Protein AF-A0A7W5FXN4-F1 (afdb_monomer)

Nearest PDB structures (foldseek):
  5fwu-assembly1_A  TM=5.731E-01  e=1.674E+00  Homo sapiens
  8s0u-assembly1_B  TM=4.487E-01  e=5.211E-01  Enterococcus faecalis
  5w17-assembly1_A  TM=4.666E-01  e=7.007E+00  Campylobacter jejuni subsp. jejuni NCTC 11168 = ATCC 700819

Mean predicted aligned error: 10.42 Å

pLDDT: mean 80.28, std 15.55, range [43.41, 96.25]

Structure (mmCIF, N/CA/C/O backbone):
data_AF-A0A7W5FXN4-F1
#
_entry.id   AF-A0A7W5FXN4-F1
#
loop_
_atom_site.group_PDB
_atom_site.id
_atom_site.type_symbol
_atom_site.label_atom_id
_atom_site.label_alt_id
_atom_site.label_comp_id
_atom_site.label_asym_id
_atom_site.label_entity_id
_atom_site.label_seq_id
_atom_site.pdbx_PDB_ins_code
_atom_site.Cartn_x
_atom_site.Cartn_y
_atom_site.Cartn_z
_atom_site.occupancy
_atom_site.B_iso_or_equiv
_atom_site.auth_seq_id
_atom_site.auth_comp_id
_atom_site.auth_asym_id
_atom_site.auth_atom_id
_atom_site.pdbx_PDB_model_num
ATOM 1 N N . MET A 1 1 ? 6.192 12.241 -10.830 1.00 50.53 1 MET A N 1
ATOM 2 C CA . MET A 1 1 ? 5.561 12.790 -9.603 1.00 50.53 1 MET A CA 1
ATOM 3 C C . MET A 1 1 ? 5.311 11.606 -8.689 1.00 50.53 1 MET A C 1
ATOM 5 O O . MET A 1 1 ? 4.719 10.646 -9.156 1.00 50.53 1 MET A O 1
ATOM 9 N N . PHE A 1 2 ? 5.818 11.610 -7.457 1.00 67.19 2 PHE A N 1
ATOM 10 C CA . PHE A 1 2 ? 5.628 10.476 -6.549 1.00 67.19 2 PHE A CA 1
ATOM 11 C C . PHE A 1 2 ? 4.227 10.539 -5.934 1.00 67.19 2 PHE A C 1
ATOM 13 O O . PHE A 1 2 ? 3.770 11.613 -5.539 1.00 67.19 2 PHE A O 1
ATOM 20 N N . THR A 1 3 ? 3.519 9.409 -5.907 1.00 79.81 3 THR A N 1
ATOM 21 C CA . THR A 1 3 ? 2.179 9.362 -5.312 1.00 79.81 3 THR A CA 1
ATOM 22 C C . THR A 1 3 ? 2.308 9.128 -3.812 1.00 79.81 3 THR A C 1
ATOM 24 O 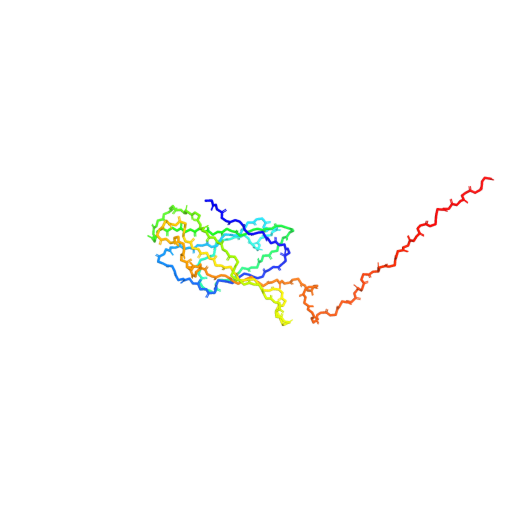O . THR A 1 3 ? 2.820 8.090 -3.399 1.00 79.81 3 THR A O 1
ATOM 27 N N . LEU A 1 4 ? 1.824 10.079 -3.013 1.00 84.19 4 LEU A N 1
ATOM 28 C CA . LEU A 1 4 ? 1.630 9.910 -1.576 1.00 84.19 4 LEU A CA 1
ATOM 29 C C . LEU A 1 4 ? 0.158 9.661 -1.277 1.00 84.19 4 LEU A C 1
ATOM 31 O O . LEU A 1 4 ? -0.709 10.380 -1.778 1.00 84.19 4 LEU A O 1
ATOM 35 N N . ILE A 1 5 ? -0.117 8.673 -0.431 1.00 87.12 5 ILE A N 1
ATOM 36 C CA . ILE A 1 5 ? -1.467 8.411 0.071 1.00 87.12 5 ILE A CA 1
ATOM 37 C C . ILE A 1 5 ? -1.421 8.476 1.594 1.00 87.12 5 ILE A C 1
ATOM 39 O O . ILE A 1 5 ? -0.717 7.688 2.224 1.00 87.12 5 ILE A O 1
ATOM 43 N N . ASN A 1 6 ? -2.163 9.428 2.161 1.00 88.56 6 ASN A N 1
ATOM 44 C CA . ASN A 1 6 ? -2.178 9.702 3.596 1.00 88.56 6 ASN A CA 1
ATOM 45 C C . ASN A 1 6 ? -3.241 8.865 4.314 1.00 88.56 6 ASN A C 1
ATOM 47 O O . ASN A 1 6 ? -4.342 8.652 3.798 1.00 88.56 6 ASN A O 1
ATOM 51 N N . PHE A 1 7 ? -2.911 8.443 5.529 1.00 88.50 7 PHE A N 1
ATOM 52 C CA . PHE A 1 7 ? -3.737 7.637 6.412 1.00 88.50 7 PHE A CA 1
ATOM 53 C C . PHE A 1 7 ? -3.603 8.114 7.863 1.00 88.50 7 PHE A C 1
ATOM 55 O O . PHE A 1 7 ? -2.630 8.750 8.259 1.00 88.50 7 PHE A O 1
ATOM 62 N N . TYR A 1 8 ? -4.606 7.765 8.668 1.00 86.88 8 TYR A N 1
ATOM 63 C CA . TYR A 1 8 ? -4.728 8.182 10.064 1.00 86.88 8 TYR A CA 1
ATOM 64 C C . TYR A 1 8 ? -5.074 6.987 10.948 1.00 86.88 8 TYR A C 1
ATOM 66 O O . TYR A 1 8 ? -5.885 6.141 10.563 1.00 86.88 8 TYR A O 1
ATOM 74 N N . GLY A 1 9 ? -4.506 6.933 12.150 1.00 85.88 9 GLY A N 1
ATOM 75 C CA . GLY A 1 9 ? -4.807 5.903 13.143 1.00 85.88 9 GLY A CA 1
ATOM 76 C C . GLY A 1 9 ? -4.150 4.554 12.845 1.00 85.88 9 GLY A C 1
ATOM 77 O O . GLY A 1 9 ? -3.090 4.492 12.216 1.00 85.88 9 GLY A O 1
ATOM 78 N N . LYS A 1 10 ? -4.779 3.475 13.328 1.00 88.25 10 LYS A N 1
ATOM 79 C CA . LYS A 1 10 ? -4.237 2.107 13.306 1.00 88.25 10 LYS A CA 1
ATOM 80 C C . LYS A 1 10 ? -4.663 1.336 12.064 1.00 88.25 10 LYS A C 1
ATOM 82 O O . LYS A 1 10 ? -5.857 1.248 11.781 1.00 88.25 10 LYS A O 1
ATOM 87 N N . TRP A 1 11 ? -3.707 0.718 11.379 1.00 89.94 11 TRP A N 1
ATOM 88 C CA . TRP A 1 11 ? -3.943 -0.092 10.189 1.00 89.94 11 TRP A CA 1
ATOM 89 C C . TRP A 1 11 ? -3.034 -1.320 10.144 1.00 89.94 11 TRP A C 1
ATOM 91 O O . TRP A 1 11 ? -1.865 -1.254 10.518 1.00 89.94 11 TRP A O 1
ATOM 101 N N . ASP A 1 12 ? -3.571 -2.418 9.621 1.00 91.69 12 ASP A N 1
ATOM 102 C CA . ASP A 1 12 ? -2.767 -3.508 9.068 1.00 91.69 12 ASP A CA 1
ATOM 103 C C . ASP A 1 12 ? -2.589 -3.265 7.569 1.00 91.69 12 ASP A C 1
ATOM 105 O O . ASP A 1 12 ? -3.566 -2.948 6.886 1.00 91.69 12 ASP A O 1
ATOM 109 N N . ILE A 1 13 ? -1.383 -3.472 7.049 1.00 92.12 13 ILE A N 1
ATOM 110 C CA . ILE A 1 13 ? -1.084 -3.443 5.618 1.00 92.12 13 ILE A CA 1
ATOM 111 C C . ILE A 1 13 ? -0.566 -4.807 5.198 1.00 92.12 13 ILE A C 1
ATOM 113 O O . ILE A 1 13 ? 0.390 -5.306 5.779 1.00 92.12 13 ILE A O 1
ATOM 117 N N . GLU A 1 14 ? -1.160 -5.381 4.163 1.00 94.12 14 GLU A N 1
ATOM 118 C CA . GLU A 1 14 ? -0.768 -6.669 3.608 1.00 94.12 14 GLU A CA 1
ATOM 119 C C . GLU A 1 14 ? -0.486 -6.545 2.113 1.00 94.12 14 GLU A C 1
ATOM 121 O O . GLU A 1 14 ? -1.288 -5.973 1.369 1.00 94.12 14 GLU A O 1
ATOM 126 N N . ILE A 1 15 ? 0.633 -7.108 1.659 1.00 93.38 15 ILE A N 1
ATOM 127 C CA . ILE A 1 15 ? 0.933 -7.217 0.229 1.00 93.38 15 ILE A CA 1
ATOM 128 C C . ILE A 1 15 ? 0.171 -8.417 -0.346 1.00 93.38 15 ILE A C 1
ATOM 130 O O . ILE A 1 15 ? 0.527 -9.566 -0.080 1.00 93.38 15 ILE A O 1
ATOM 134 N N . LEU A 1 16 ? -0.866 -8.157 -1.146 1.00 94.62 16 LEU A N 1
ATOM 135 C CA . LEU A 1 16 ? -1.732 -9.194 -1.717 1.00 94.62 16 LEU A CA 1
ATOM 136 C C . LEU A 1 16 ? -1.122 -9.859 -2.948 1.00 94.62 16 LEU A C 1
ATOM 138 O O . LEU A 1 16 ? -1.195 -11.075 -3.104 1.00 94.62 16 LEU A O 1
ATOM 142 N N . SER A 1 17 ? -0.548 -9.063 -3.847 1.00 94.75 17 SER A N 1
ATOM 143 C CA . SER A 1 17 ? 0.033 -9.570 -5.087 1.00 94.75 17 SER A CA 1
ATOM 144 C C . SER A 1 17 ? 1.159 -8.678 -5.581 1.00 94.75 17 SER A C 1
ATOM 146 O O . SER A 1 17 ? 1.144 -7.466 -5.374 1.00 94.75 17 SER A O 1
ATOM 148 N N . LYS A 1 18 ? 2.112 -9.286 -6.287 1.00 92.81 18 LYS A N 1
ATOM 149 C CA . LYS A 1 18 ? 3.155 -8.600 -7.051 1.00 92.81 18 LYS A CA 1
ATOM 150 C C . LYS A 1 18 ? 3.216 -9.233 -8.438 1.00 92.81 18 LYS A C 1
ATOM 152 O O . LYS A 1 18 ? 3.657 -10.371 -8.567 1.00 92.81 18 LYS A O 1
ATOM 157 N N . GLN A 1 19 ? 2.738 -8.515 -9.449 1.00 91.88 19 GLN A N 1
ATOM 158 C CA . GLN A 1 19 ? 2.723 -8.945 -10.853 1.00 91.88 19 GLN A CA 1
ATOM 159 C C . GLN A 1 19 ? 3.556 -7.985 -11.702 1.00 91.88 19 GLN A C 1
ATOM 161 O O . GLN A 1 19 ? 3.098 -7.427 -12.691 1.00 91.88 19 GLN A O 1
ATOM 166 N N . SER A 1 20 ? 4.790 -7.742 -11.271 1.00 89.75 20 SER A N 1
ATOM 167 C CA . SER A 1 20 ? 5.709 -6.838 -11.952 1.00 89.75 20 SER A CA 1
ATOM 168 C C . SER A 1 20 ? 6.974 -7.584 -12.358 1.00 89.75 20 SER A C 1
ATOM 170 O O . SER A 1 20 ? 7.502 -8.339 -11.539 1.00 89.75 20 SER A O 1
ATOM 172 N N . PRO A 1 21 ? 7.519 -7.338 -13.562 1.00 90.44 21 PRO A N 1
ATOM 173 C CA . PRO A 1 21 ? 8.871 -7.773 -13.905 1.00 90.44 21 PRO A CA 1
ATOM 174 C C . PRO A 1 21 ? 9.955 -6.929 -13.205 1.00 90.44 21 PRO A C 1
ATOM 176 O O . PRO A 1 21 ? 11.140 -7.229 -13.326 1.00 90.44 21 PRO 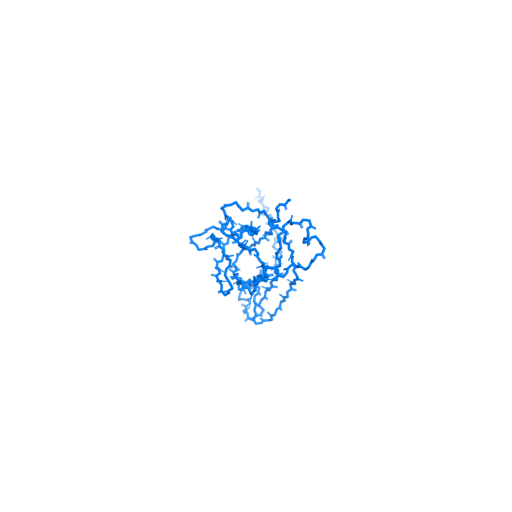A O 1
ATOM 179 N N . TYR A 1 22 ? 9.560 -5.866 -12.500 1.00 91.38 22 TYR A N 1
ATOM 180 C CA . TYR A 1 22 ? 10.435 -4.983 -11.735 1.00 91.38 22 TYR A CA 1
ATOM 181 C C . TYR A 1 22 ? 10.394 -5.317 -10.247 1.00 91.38 22 TYR A C 1
ATOM 183 O O . TYR A 1 22 ? 9.389 -5.818 -9.725 1.00 91.38 22 TYR A O 1
ATOM 191 N N . ASP A 1 23 ? 11.456 -4.948 -9.541 1.00 91.31 23 ASP A N 1
ATOM 192 C CA . ASP A 1 23 ? 11.387 -4.873 -8.094 1.00 91.31 23 ASP A CA 1
ATOM 193 C C . ASP A 1 23 ? 10.524 -3.677 -7.722 1.00 91.31 23 ASP A C 1
ATOM 195 O O . ASP A 1 23 ? 10.741 -2.580 -8.218 1.00 91.31 23 ASP A O 1
ATOM 199 N N . ILE A 1 24 ? 9.491 -3.910 -6.912 1.00 91.81 24 ILE A N 1
ATOM 200 C CA . ILE A 1 24 ? 8.600 -2.869 -6.403 1.00 91.81 24 ILE A CA 1
ATOM 201 C C . ILE A 1 24 ? 8.494 -3.048 -4.900 1.00 91.81 24 ILE A C 1
ATOM 203 O O . ILE A 1 24 ? 8.363 -4.178 -4.415 1.00 91.81 24 ILE A O 1
ATOM 207 N N . GLN A 1 25 ? 8.538 -1.927 -4.192 1.00 90.12 25 GLN A N 1
ATOM 208 C CA . GLN A 1 25 ? 8.425 -1.858 -2.751 1.00 90.12 25 GLN A CA 1
ATOM 209 C C . GLN A 1 25 ? 7.457 -0.755 -2.318 1.00 90.12 25 GLN A C 1
ATOM 211 O O . GLN A 1 25 ? 7.360 0.302 -2.938 1.00 90.12 25 GLN A O 1
ATOM 216 N N . LEU A 1 26 ? 6.731 -1.034 -1.244 1.00 91.00 26 LEU A N 1
ATOM 217 C CA . LEU A 1 26 ? 5.950 -0.097 -0.452 1.00 91.00 26 LEU A CA 1
ATOM 218 C C . LEU A 1 26 ? 6.861 0.493 0.617 1.00 91.00 26 LEU A C 1
ATOM 220 O O . LEU A 1 26 ? 7.480 -0.261 1.358 1.00 91.00 26 LEU A O 1
ATOM 224 N N . GLU A 1 27 ? 6.861 1.805 0.766 1.00 89.38 27 GLU A N 1
ATOM 225 C CA . GLU A 1 27 ? 7.483 2.493 1.884 1.00 89.38 27 GLU A CA 1
ATOM 226 C C . GLU A 1 27 ? 6.407 3.153 2.751 1.00 89.38 27 GLU A C 1
ATOM 228 O O . GLU A 1 27 ? 5.474 3.775 2.243 1.00 89.38 27 GLU A O 1
ATOM 233 N N . VAL A 1 28 ? 6.537 3.014 4.071 1.00 88.69 28 VAL A N 1
ATOM 234 C CA . VAL A 1 28 ? 5.658 3.659 5.054 1.00 88.69 28 VAL A CA 1
ATOM 235 C C . VAL A 1 28 ? 6.454 4.690 5.850 1.00 88.69 28 VAL A C 1
ATOM 237 O O . VAL A 1 28 ? 7.491 4.363 6.433 1.00 88.69 28 VAL A O 1
ATOM 240 N N . ARG A 1 29 ? 5.966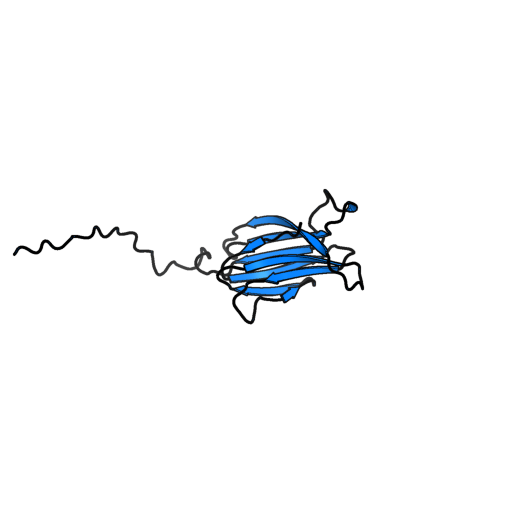 5.936 5.903 1.00 84.00 29 ARG A N 1
ATOM 241 C CA . ARG A 1 29 ? 6.615 7.060 6.601 1.00 84.00 29 ARG A CA 1
ATOM 242 C C . ARG A 1 29 ? 5.634 7.826 7.487 1.00 84.00 29 ARG A C 1
ATOM 244 O O . ARG A 1 29 ? 4.431 7.835 7.247 1.00 84.00 29 ARG A O 1
ATOM 251 N N . GLY A 1 30 ? 6.160 8.502 8.509 1.00 73.44 30 GLY A N 1
ATOM 252 C CA . GLY A 1 30 ? 5.376 9.342 9.428 1.00 73.44 30 GLY A CA 1
ATOM 253 C C . GLY A 1 30 ? 4.681 8.592 10.572 1.00 73.44 30 GLY A C 1
ATOM 254 O O . GLY A 1 30 ? 4.151 9.224 11.477 1.00 73.44 30 GLY A O 1
ATOM 255 N N . SER A 1 31 ? 4.731 7.256 10.609 1.00 66.31 31 SER A N 1
ATOM 256 C CA . SER A 1 31 ? 4.167 6.478 11.719 1.00 66.31 31 SER A CA 1
ATOM 257 C C . SER A 1 31 ? 4.944 6.718 13.019 1.00 66.31 31 SER A C 1
ATOM 259 O O . SER A 1 31 ? 6.154 6.498 13.071 1.00 66.31 31 SER A O 1
ATOM 261 N N . GLY A 1 32 ? 4.256 7.137 14.082 1.00 51.62 32 GLY A N 1
ATOM 262 C CA . GLY A 1 32 ? 4.854 7.550 15.358 1.00 51.62 32 GLY A CA 1
ATOM 263 C C . GLY A 1 32 ? 5.356 6.419 16.268 1.00 51.62 32 GLY A C 1
ATOM 264 O O . GLY A 1 32 ? 5.243 6.541 17.484 1.00 51.62 32 GLY A O 1
ATOM 265 N N . GLY A 1 33 ? 5.891 5.314 15.739 1.00 46.34 33 GLY A N 1
ATOM 266 C CA . GLY A 1 33 ? 6.361 4.199 16.568 1.00 46.34 33 GLY A CA 1
ATOM 267 C C . GLY A 1 33 ? 7.374 3.270 15.898 1.00 46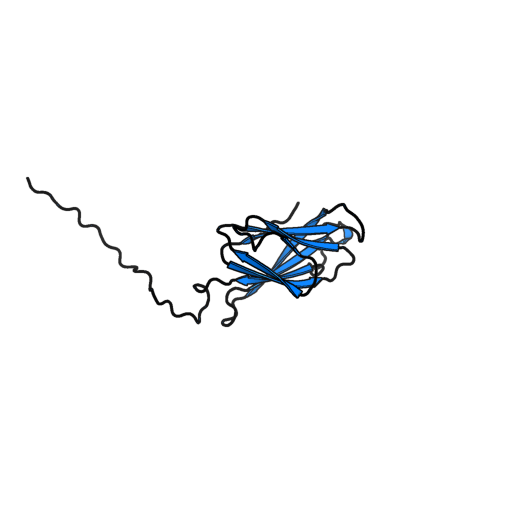.34 33 GLY A C 1
ATOM 268 O O . GLY A 1 33 ? 7.464 3.202 14.677 1.00 46.34 33 GLY A O 1
ATOM 269 N N . LEU A 1 34 ? 8.095 2.509 16.735 1.00 43.41 34 LEU A N 1
ATOM 270 C CA . LEU A 1 34 ? 9.082 1.458 16.401 1.00 43.41 34 LEU A CA 1
ATOM 271 C C . LEU A 1 34 ? 8.532 0.305 15.529 1.0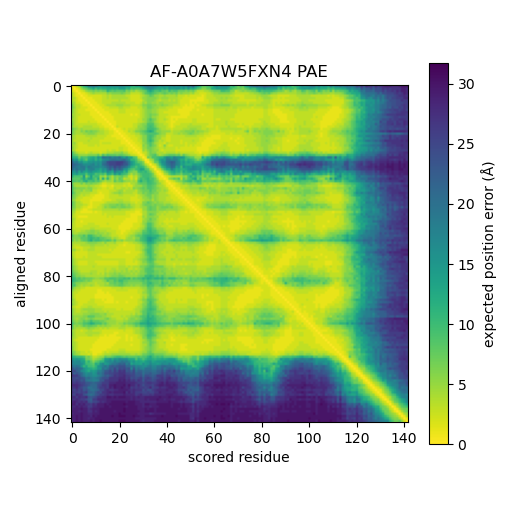0 43.41 34 LEU A C 1
ATOM 273 O O . LEU A 1 34 ? 9.281 -0.581 15.132 1.00 43.41 34 LEU A O 1
ATOM 277 N N . ILE A 1 35 ? 7.227 0.303 15.254 1.00 50.38 35 ILE A N 1
ATOM 278 C CA . ILE A 1 35 ? 6.483 -0.705 14.500 1.00 50.38 35 ILE A CA 1
ATOM 279 C C . ILE A 1 35 ? 5.614 0.091 13.519 1.00 50.38 35 ILE A C 1
ATOM 281 O O . ILE A 1 35 ? 4.569 0.609 13.908 1.00 50.38 35 ILE A O 1
ATOM 285 N N . GLY A 1 36 ? 6.087 0.314 12.294 1.00 49.00 36 GLY A N 1
ATOM 286 C CA . GLY A 1 36 ? 5.298 1.060 11.306 1.00 49.00 36 GLY A CA 1
ATOM 287 C C . GLY A 1 36 ? 6.093 1.670 10.162 1.00 49.00 36 GLY A C 1
ATOM 288 O O . GLY A 1 36 ? 5.558 1.775 9.067 1.00 49.00 36 GLY A O 1
ATOM 289 N N . GLY A 1 37 ? 7.370 1.998 10.373 1.00 55.91 37 GLY A N 1
ATOM 290 C CA . GLY A 1 37 ? 8.282 2.392 9.299 1.00 55.91 37 GLY A CA 1
ATOM 291 C C . GLY A 1 37 ? 8.920 1.165 8.658 1.00 55.91 37 GLY A C 1
ATOM 292 O O . GLY A 1 37 ? 9.336 0.247 9.364 1.00 55.91 37 GLY A O 1
ATOM 293 N N . GLY A 1 38 ? 8.987 1.118 7.332 1.00 65.06 38 GLY A N 1
ATOM 294 C CA . GLY A 1 38 ? 9.626 -0.001 6.650 1.00 65.06 38 GLY A CA 1
ATOM 295 C C . GLY A 1 38 ? 9.347 -0.050 5.161 1.00 65.06 38 GLY A C 1
ATOM 296 O O . GLY A 1 38 ? 8.485 0.663 4.644 1.00 65.06 38 GLY A O 1
ATOM 297 N N . VAL A 1 39 ? 10.105 -0.918 4.504 1.00 72.62 39 VAL A N 1
ATOM 298 C CA . VAL A 1 39 ? 10.037 -1.181 3.074 1.00 72.62 39 VAL A CA 1
ATOM 299 C C . VAL A 1 39 ? 9.534 -2.610 2.872 1.00 72.62 39 VAL A C 1
ATOM 301 O O . VAL A 1 39 ? 10.118 -3.552 3.404 1.00 72.62 39 VAL A O 1
ATOM 304 N N . TYR A 1 40 ? 8.451 -2.780 2.116 1.00 76.12 40 TYR A N 1
ATOM 305 C CA . TYR A 1 40 ? 7.753 -4.056 1.955 1.00 76.12 40 TYR A CA 1
ATOM 306 C C . TYR A 1 40 ? 7.525 -4.352 0.473 1.00 76.12 40 TYR A C 1
ATOM 308 O O . TYR A 1 40 ? 6.840 -3.605 -0.215 1.00 76.12 40 TYR A O 1
ATOM 316 N N . GLY A 1 41 ? 8.072 -5.453 -0.040 1.00 76.88 41 GLY A N 1
ATOM 317 C CA . GLY A 1 41 ? 7.956 -5.808 -1.466 1.00 76.88 41 GLY A CA 1
ATOM 318 C C . GLY A 1 41 ? 7.600 -7.269 -1.733 1.00 76.88 41 GLY A C 1
ATOM 319 O O . GLY A 1 41 ? 7.578 -7.693 -2.888 1.00 76.88 41 GLY A O 1
ATOM 320 N N . GLN A 1 42 ? 7.353 -8.057 -0.684 1.00 86.56 42 GLN A N 1
ATOM 321 C CA . GLN A 1 42 ? 7.082 -9.492 -0.787 1.00 86.56 42 GLN A CA 1
ATOM 322 C C . GLN A 1 42 ? 5.617 -9.789 -0.474 1.00 86.56 42 GLN A C 1
ATOM 324 O O . GLN A 1 42 ? 5.082 -9.299 0.521 1.00 86.56 42 GLN A O 1
ATOM 329 N N . VAL A 1 43 ? 4.979 -10.614 -1.304 1.00 90.38 43 VAL A N 1
ATOM 330 C CA . VAL A 1 43 ? 3.604 -11.088 -1.080 1.00 90.38 43 VAL A CA 1
ATOM 331 C C . VAL A 1 43 ? 3.496 -11.766 0.286 1.00 90.38 43 VAL A C 1
ATOM 333 O O . VAL A 1 43 ? 4.385 -12.518 0.679 1.00 90.38 43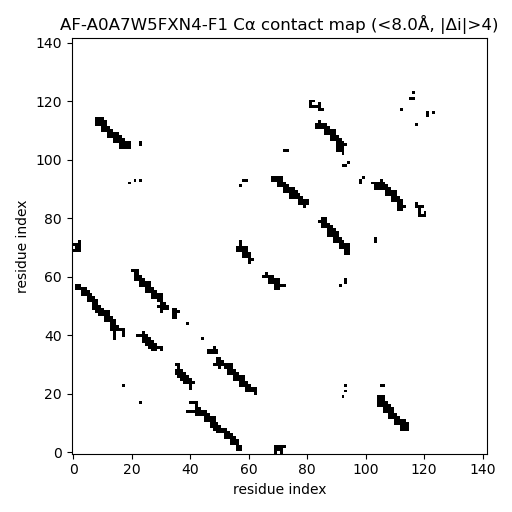 VAL A O 1
ATOM 336 N N . GLY A 1 44 ? 2.420 -11.473 1.015 1.00 86.25 44 GLY A N 1
ATOM 337 C CA . GLY A 1 44 ? 2.205 -11.950 2.382 1.00 86.25 44 GLY A CA 1
ATOM 338 C C . GLY A 1 44 ? 2.938 -11.146 3.461 1.00 86.25 44 GLY A C 1
ATOM 339 O O . GLY A 1 44 ? 2.723 -11.403 4.644 1.00 86.25 44 GLY A O 1
ATOM 340 N N . SER A 1 45 ? 3.761 -10.153 3.095 1.00 85.75 45 SER A N 1
ATOM 341 C CA . SER A 1 45 ? 4.318 -9.214 4.077 1.00 85.75 45 SER A CA 1
ATOM 342 C C . SER A 1 45 ? 3.190 -8.471 4.781 1.00 85.75 45 SER A C 1
ATOM 344 O O . SER A 1 45 ? 2.295 -7.941 4.117 1.00 85.75 45 SER A O 1
ATOM 346 N N . LEU A 1 46 ? 3.270 -8.411 6.110 1.00 85.81 46 LEU A N 1
ATOM 347 C CA . LEU A 1 46 ? 2.306 -7.740 6.972 1.00 85.81 46 LEU A CA 1
ATOM 348 C C . LEU A 1 46 ? 3.009 -6.634 7.762 1.00 85.81 46 LEU A C 1
ATOM 350 O O . LEU A 1 46 ? 3.992 -6.891 8.455 1.00 85.81 46 LEU A O 1
ATOM 354 N N . ALA A 1 47 ? 2.487 -5.416 7.670 1.00 86.12 47 ALA A N 1
ATOM 355 C CA . ALA A 1 47 ? 2.921 -4.278 8.465 1.00 86.12 47 ALA A CA 1
ATOM 356 C C . ALA A 1 47 ? 1.786 -3.821 9.381 1.00 86.12 47 ALA A C 1
ATOM 358 O O . ALA A 1 47 ? 0.626 -3.768 8.973 1.00 86.12 47 ALA A O 1
ATOM 359 N N . HIS A 1 48 ? 2.131 -3.444 10.607 1.00 88.75 48 HIS A N 1
ATOM 360 C CA . HIS A 1 48 ? 1.208 -2.804 11.536 1.00 88.75 48 HIS A CA 1
ATOM 361 C C . HIS A 1 48 ? 1.638 -1.357 11.695 1.00 88.75 48 HIS A C 1
ATOM 363 O O . HIS A 1 48 ? 2.779 -1.094 12.068 1.00 88.75 48 HIS A O 1
ATOM 369 N N . VAL A 1 49 ? 0.739 -0.428 11.389 1.00 87.19 49 VAL A N 1
ATOM 370 C CA . VAL A 1 49 ? 1.044 1.000 11.357 1.00 87.19 49 VAL A CA 1
ATOM 371 C C . VAL A 1 49 ? 0.077 1.734 12.266 1.00 87.19 49 VAL A C 1
ATOM 373 O O . VAL A 1 49 ? -1.131 1.510 12.224 1.00 87.19 49 VAL A O 1
ATOM 376 N N . ASN A 1 50 ? 0.609 2.616 13.104 1.00 86.44 50 ASN A N 1
ATOM 377 C CA . ASN A 1 50 ? -0.178 3.496 13.950 1.00 86.44 50 ASN A CA 1
ATOM 378 C C . ASN A 1 50 ? 0.456 4.885 13.970 1.00 86.44 50 ASN A C 1
ATOM 380 O O . ASN A 1 50 ? 1.669 5.025 14.141 1.00 86.44 50 ASN A O 1
ATOM 384 N N . GLY A 1 51 ? -0.364 5.918 13.833 1.00 82.56 51 GLY A N 1
ATOM 385 C CA . GLY A 1 51 ? 0.106 7.288 13.940 1.00 82.56 51 GLY A CA 1
ATOM 386 C C . GLY A 1 51 ? -1.012 8.313 13.790 1.00 82.56 51 GLY A C 1
ATOM 387 O O . GLY A 1 51 ? -2.068 7.999 13.235 1.00 82.56 51 GLY A O 1
ATOM 388 N N . PRO A 1 52 ? -0.779 9.540 14.282 1.00 80.75 52 PRO A N 1
ATOM 389 C CA . PRO A 1 52 ? -1.704 10.652 14.107 1.00 80.75 52 PRO A CA 1
ATOM 390 C C . PRO A 1 52 ? -1.751 11.158 12.663 1.00 80.75 52 PRO A C 1
ATOM 392 O O . PRO A 1 52 ? -2.726 11.798 12.312 1.00 80.75 52 PRO A O 1
ATOM 395 N N . ASP A 1 53 ? -0.722 10.892 11.859 1.00 84.06 53 ASP A N 1
ATOM 396 C CA . ASP A 1 53 ? -0.659 11.131 10.416 1.00 84.06 53 ASP A CA 1
ATOM 397 C C . ASP A 1 53 ? 0.503 10.298 9.867 1.00 84.06 53 ASP A C 1
ATOM 399 O O . ASP A 1 53 ? 1.589 10.295 10.449 1.00 84.06 53 ASP A O 1
ATOM 403 N N . TRP A 1 54 ? 0.276 9.544 8.800 1.00 87.50 54 TRP A N 1
ATOM 404 C CA . TRP A 1 54 ? 1.309 8.762 8.133 1.00 87.50 54 TRP A CA 1
ATOM 405 C C . TRP A 1 54 ? 0.927 8.530 6.676 1.00 87.50 54 TRP A C 1
ATOM 407 O O . TRP A 1 54 ? -0.234 8.650 6.288 1.00 87.50 54 TRP A O 1
ATOM 417 N N . HIS A 1 55 ? 1.904 8.195 5.845 1.00 88.19 55 HIS A N 1
ATOM 418 C CA . HIS A 1 55 ? 1.669 7.994 4.424 1.00 88.19 55 HIS A CA 1
ATOM 419 C C . HIS A 1 55 ? 2.419 6.798 3.875 1.00 88.19 55 HIS A C 1
ATOM 421 O O . HIS A 1 55 ? 3.410 6.332 4.445 1.00 88.19 55 HIS A O 1
ATOM 427 N N . ILE A 1 56 ? 1.928 6.340 2.730 1.00 91.38 56 ILE A N 1
ATOM 428 C CA . ILE A 1 56 ? 2.603 5.354 1.904 1.00 91.38 56 ILE A CA 1
ATOM 429 C C . ILE A 1 56 ? 3.106 5.973 0.609 1.00 91.38 56 ILE A C 1
ATOM 431 O O . ILE A 1 56 ? 2.433 6.812 0.001 1.00 91.38 56 ILE A O 1
ATOM 435 N N . SER A 1 57 ? 4.264 5.496 0.181 1.00 91.38 57 SER A N 1
ATOM 436 C CA . SER A 1 57 ? 4.838 5.691 -1.145 1.00 91.38 57 SER A CA 1
ATOM 437 C C . SER A 1 57 ? 5.213 4.336 -1.731 1.00 91.38 57 SER A C 1
ATOM 439 O O . SER A 1 57 ? 5.334 3.335 -1.028 1.00 91.38 57 SER A O 1
ATOM 441 N N . PHE A 1 58 ? 5.379 4.297 -3.046 1.00 92.44 58 PHE A N 1
ATOM 442 C CA . PHE A 1 58 ? 5.797 3.098 -3.753 1.00 92.44 58 PHE A CA 1
ATOM 443 C C . PHE A 1 58 ? 6.979 3.436 -4.640 1.00 92.44 58 PHE A C 1
ATOM 445 O O . PHE A 1 58 ? 6.988 4.480 -5.299 1.00 92.44 58 PHE A O 1
ATOM 452 N N . GLU A 1 59 ? 7.946 2.536 -4.682 1.00 93.25 59 GLU A N 1
ATOM 453 C CA . GLU A 1 59 ? 9.151 2.684 -5.480 1.00 93.25 59 GLU A CA 1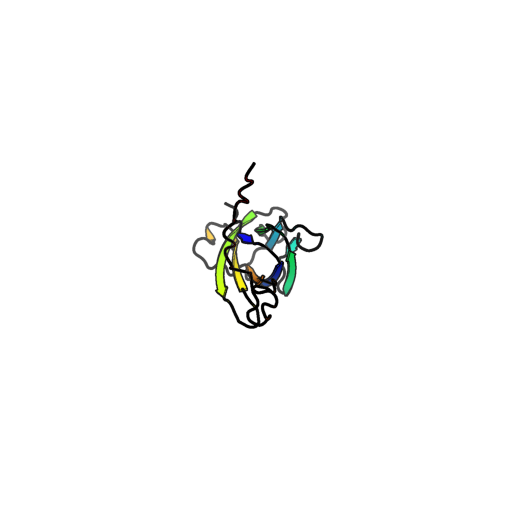
ATOM 454 C C . GLU A 1 59 ? 9.408 1.420 -6.287 1.00 93.25 59 GLU A C 1
ATOM 456 O O . GLU A 1 59 ? 9.042 0.321 -5.870 1.00 93.25 59 GLU A O 1
ATOM 461 N N . TRP A 1 60 ? 10.038 1.577 -7.446 1.00 93.69 60 TRP A N 1
ATOM 462 C CA . TRP A 1 60 ? 10.442 0.481 -8.308 1.00 93.69 60 TRP A CA 1
ATOM 463 C C . TRP A 1 60 ? 11.903 0.597 -8.737 1.00 93.69 60 TRP A C 1
ATOM 465 O O . TRP A 1 60 ? 12.456 1.692 -8.825 1.00 93.69 60 TRP A O 1
ATOM 475 N N . SER A 1 61 ? 12.525 -0.531 -9.052 1.00 93.81 61 SER A N 1
ATOM 476 C CA . SER A 1 61 ? 13.853 -0.592 -9.654 1.00 93.81 61 SER A CA 1
ATOM 477 C C . SER A 1 61 ? 13.926 -1.719 -10.684 1.00 93.81 61 SER A C 1
ATOM 479 O O . SER A 1 61 ? 13.098 -2.637 -10.727 1.00 93.81 61 SER A O 1
ATOM 481 N N . LYS A 1 62 ? 14.917 -1.645 -11.577 1.00 92.56 62 LYS A N 1
ATOM 482 C CA . LYS A 1 62 ? 15.252 -2.802 -12.417 1.00 92.56 62 LYS A CA 1
ATOM 483 C C . LYS A 1 62 ? 15.794 -3.921 -11.520 1.00 92.56 62 LYS A C 1
ATOM 485 O O . LYS A 1 62 ? 16.552 -3.603 -10.605 1.00 92.56 62 LYS A O 1
ATOM 490 N N . PRO A 1 63 ? 15.497 -5.200 -11.812 1.00 90.06 63 PRO A N 1
ATOM 491 C CA . PRO A 1 63 ? 16.049 -6.308 -11.043 1.00 90.06 63 PRO A CA 1
ATOM 492 C C . PRO A 1 63 ? 17.572 -6.208 -10.904 1.00 90.06 63 PRO A C 1
ATOM 494 O O . PRO A 1 63 ? 18.286 -6.100 -11.903 1.00 90.06 63 PRO A O 1
ATOM 497 N N . GLY A 1 64 ? 18.059 -6.201 -9.662 1.00 85.69 64 GLY A N 1
ATOM 498 C CA . GLY A 1 64 ? 19.488 -6.079 -9.342 1.00 85.69 64 GLY A CA 1
ATOM 499 C C . GLY A 1 64 ? 20.080 -4.666 -9.451 1.00 85.69 64 GLY A C 1
ATOM 500 O O . GLY A 1 64 ? 21.293 -4.511 -9.317 1.00 85.69 64 GLY A O 1
ATOM 501 N N . ALA A 1 65 ? 19.267 -3.634 -9.687 1.00 90.38 65 ALA A N 1
ATOM 502 C CA . ALA A 1 65 ? 19.713 -2.245 -9.667 1.00 90.38 65 ALA A CA 1
ATOM 503 C C . ALA A 1 65 ? 19.583 -1.622 -8.268 1.00 90.38 65 ALA A C 1
ATOM 505 O O . ALA A 1 65 ? 18.684 -1.947 -7.498 1.00 90.38 65 ALA A O 1
ATOM 506 N N . PHE A 1 66 ? 20.463 -0.664 -7.968 1.00 84.38 66 PHE A N 1
ATOM 507 C CA . PHE A 1 66 ? 20.454 0.083 -6.703 1.00 84.38 66 PHE A CA 1
ATOM 508 C C . PHE A 1 66 ? 19.668 1.399 -6.774 1.00 84.38 66 PHE A C 1
ATOM 510 O O . PHE A 1 66 ? 19.434 2.033 -5.749 1.00 84.38 66 PHE A O 1
ATOM 517 N N . LEU A 1 67 ? 19.284 1.825 -7.981 1.00 90.06 67 LEU A N 1
ATOM 518 C CA . LEU A 1 67 ? 18.525 3.052 -8.191 1.00 90.06 67 LEU A CA 1
ATOM 519 C C . LEU A 1 67 ? 17.026 2.755 -8.135 1.00 90.06 67 LEU A C 1
ATOM 521 O O . LEU A 1 67 ? 16.515 1.979 -8.945 1.00 90.06 67 LEU A O 1
ATOM 525 N N . TRP A 1 68 ? 16.352 3.403 -7.190 1.00 90.62 68 TRP A N 1
ATOM 526 C CA . TRP A 1 68 ? 14.908 3.341 -7.012 1.00 90.62 68 TRP A CA 1
ATOM 527 C C . TRP A 1 68 ? 14.241 4.572 -7.623 1.00 90.62 68 TRP A C 1
ATOM 529 O O . TRP A 1 68 ? 14.747 5.692 -7.539 1.00 90.62 68 TRP A O 1
ATOM 539 N N . HIS A 1 69 ? 13.102 4.341 -8.257 1.00 92.12 69 HIS A N 1
ATOM 540 C CA . HIS A 1 69 ? 12.286 5.330 -8.942 1.00 92.12 69 HIS A CA 1
ATOM 541 C C . HIS A 1 69 ? 10.878 5.312 -8.357 1.00 92.12 69 HIS A C 1
ATOM 543 O O . HIS A 1 69 ? 10.413 4.284 -7.874 1.00 92.12 69 HIS A O 1
ATOM 549 N N . ALA A 1 70 ? 10.173 6.436 -8.408 1.00 92.12 70 ALA A N 1
ATOM 550 C CA . ALA A 1 70 ? 8.813 6.492 -7.893 1.00 92.12 70 ALA A CA 1
ATOM 551 C C . ALA A 1 70 ? 7.862 5.641 -8.748 1.00 92.12 70 ALA A C 1
ATOM 553 O O . ALA A 1 70 ? 7.961 5.602 -9.971 1.00 92.12 70 ALA A O 1
ATOM 554 N N . CYS A 1 71 ? 6.906 4.981 -8.105 1.00 92.94 71 CYS A N 1
ATOM 555 C CA . CYS A 1 71 ? 5.755 4.404 -8.786 1.00 92.94 71 CYS A CA 1
ATOM 556 C C . CYS A 1 71 ? 4.617 5.423 -8.896 1.00 92.94 71 CYS A C 1
ATOM 558 O O . CYS A 1 71 ? 4.471 6.344 -8.082 1.00 92.94 71 CYS A O 1
ATOM 560 N N . GLU A 1 72 ? 3.730 5.172 -9.850 1.00 93.25 72 GLU A N 1
ATOM 561 C CA . GLU A 1 72 ? 2.367 5.675 -9.775 1.00 93.25 72 GLU A CA 1
ATOM 562 C C . GLU A 1 72 ? 1.529 4.738 -8.905 1.00 93.25 72 GLU A C 1
ATOM 564 O O . GLU A 1 72 ? 1.656 3.515 -8.996 1.00 93.25 72 GLU A O 1
ATOM 569 N N . ALA A 1 73 ? 0.629 5.295 -8.097 1.00 92.81 73 ALA A N 1
ATOM 570 C CA . ALA A 1 73 ? -0.281 4.505 -7.279 1.00 92.81 73 ALA A CA 1
ATOM 571 C C . ALA A 1 73 ? -1.712 5.030 -7.355 1.00 92.81 73 ALA A C 1
ATOM 573 O O . ALA A 1 73 ? -1.959 6.212 -7.602 1.00 92.81 73 ALA A O 1
ATOM 574 N N . LYS A 1 74 ? -2.677 4.138 -7.136 1.00 91.44 74 LYS A N 1
ATOM 575 C CA . LYS A 1 74 ? -4.097 4.477 -7.163 1.00 91.44 74 LYS A CA 1
ATOM 576 C C . LYS A 1 74 ? -4.894 3.597 -6.207 1.00 91.44 74 LYS A C 1
ATOM 578 O O . LYS A 1 74 ? -4.684 2.389 -6.122 1.00 91.44 74 LYS A O 1
ATOM 583 N N . LYS A 1 75 ? -5.880 4.198 -5.536 1.00 92.38 75 LYS A N 1
ATOM 584 C CA . LYS A 1 75 ? -6.930 3.454 -4.832 1.00 92.38 75 LYS A CA 1
ATOM 585 C C . LYS A 1 75 ? -7.769 2.674 -5.847 1.00 92.38 75 LYS A C 1
ATOM 587 O O . LYS A 1 75 ? -8.412 3.282 -6.703 1.00 92.38 75 LYS A O 1
ATOM 592 N N . LEU A 1 76 ? -7.766 1.352 -5.729 1.00 92.25 76 LEU A N 1
ATOM 593 C CA . LEU A 1 76 ? -8.568 0.453 -6.559 1.00 92.25 76 LEU A CA 1
ATOM 594 C C . LEU A 1 76 ? -9.973 0.294 -5.985 1.00 92.25 76 LEU A C 1
ATOM 596 O O . LEU A 1 76 ? -10.953 0.384 -6.717 1.00 92.25 76 LEU A O 1
ATOM 600 N N . GLU A 1 77 ? -10.065 0.122 -4.667 1.00 92.88 77 GLU A N 1
ATOM 601 C CA . GLU A 1 77 ? -11.320 -0.150 -3.972 1.00 92.88 77 GLU A CA 1
ATOM 602 C C . GLU A 1 77 ? -11.289 0.414 -2.544 1.00 92.88 77 GLU A C 1
ATOM 604 O O . GLU A 1 77 ? -10.227 0.533 -1.927 1.00 92.88 77 GLU A O 1
ATOM 609 N N . ALA A 1 78 ? -12.462 0.757 -2.013 1.00 90.31 78 ALA A N 1
ATOM 610 C CA . ALA A 1 78 ? -12.687 0.933 -0.584 1.00 90.31 78 ALA A CA 1
ATOM 611 C C . ALA A 1 78 ? -14.015 0.271 -0.209 1.00 90.31 78 ALA A C 1
ATOM 613 O O . ALA A 1 78 ? -15.043 0.568 -0.815 1.00 90.31 78 ALA A O 1
ATOM 614 N N . ALA A 1 79 ? -13.983 -0.600 0.793 1.00 87.44 79 ALA A N 1
ATOM 615 C CA . ALA A 1 79 ? -15.130 -1.356 1.266 1.00 87.44 79 ALA A CA 1
ATOM 616 C C . ALA A 1 79 ? -15.218 -1.283 2.793 1.00 87.44 79 ALA A C 1
ATOM 618 O O . ALA A 1 79 ? -14.220 -1.060 3.478 1.00 87.44 79 ALA A O 1
ATOM 619 N N . TYR A 1 80 ? -16.410 -1.520 3.334 1.00 85.25 80 TYR A N 1
ATOM 620 C CA . TYR A 1 80 ? -16.632 -1.589 4.777 1.00 85.25 80 TYR A CA 1
ATOM 621 C C . TYR A 1 80 ? -17.293 -2.923 5.161 1.00 85.25 80 TYR A C 1
ATOM 623 O O . TYR A 1 80 ? -18.487 -2.951 5.469 1.00 85.25 80 TYR A O 1
ATOM 631 N N . PRO A 1 81 ? -16.571 -4.061 5.081 1.00 81.19 81 PRO A N 1
ATOM 632 C CA . PRO A 1 81 ? -17.107 -5.331 5.548 1.00 81.19 81 PRO A CA 1
ATOM 633 C C . PRO A 1 81 ? -17.329 -5.274 7.057 1.00 81.19 81 PRO A C 1
ATOM 635 O O . PRO A 1 81 ? -16.462 -4.830 7.812 1.00 81.19 81 PRO A O 1
ATOM 638 N N . THR A 1 82 ? -18.486 -5.744 7.507 1.00 72.31 82 THR A N 1
ATOM 639 C CA . THR A 1 82 ? -18.893 -5.648 8.912 1.00 72.31 82 THR A CA 1
ATOM 640 C C . THR A 1 82 ? -17.897 -6.332 9.854 1.00 72.31 82 THR A C 1
ATOM 642 O O . THR A 1 82 ? -17.623 -5.811 10.927 1.00 72.31 82 THR A O 1
ATOM 645 N N . ASP A 1 83 ? -17.302 -7.453 9.443 1.00 76.12 83 ASP A N 1
ATOM 646 C CA . ASP A 1 83 ? -16.327 -8.239 10.212 1.00 76.12 83 ASP A CA 1
ATOM 647 C C . ASP A 1 83 ? -14.897 -7.664 10.201 1.00 76.12 83 ASP A C 1
ATOM 649 O O . ASP A 1 83 ? -14.037 -8.110 10.966 1.00 76.12 83 ASP A O 1
ATOM 653 N N . LYS A 1 84 ? -14.611 -6.698 9.319 1.00 72.75 84 LYS A N 1
ATOM 654 C CA . LYS A 1 84 ? -13.249 -6.194 9.060 1.00 72.75 84 LYS A CA 1
ATOM 655 C C . LYS A 1 84 ? -13.101 -4.683 9.217 1.00 72.75 84 LYS A C 1
ATOM 657 O O . LYS A 1 84 ? -11.961 -4.225 9.250 1.00 72.75 84 LYS A O 1
ATOM 662 N N . GLY A 1 85 ? -14.199 -3.936 9.328 1.00 82.25 85 GLY A N 1
ATOM 663 C CA . GLY A 1 85 ? -14.188 -2.473 9.335 1.00 82.25 85 GLY A CA 1
ATOM 664 C C . GLY A 1 85 ? -13.805 -1.899 7.968 1.00 82.25 85 GLY A C 1
ATOM 665 O O . GLY A 1 85 ? -14.013 -2.533 6.937 1.00 82.25 85 GLY A O 1
ATOM 666 N N . LEU A 1 86 ? -13.230 -0.696 7.940 1.00 87.94 86 LEU A N 1
ATOM 667 C CA . LEU A 1 86 ? -12.788 -0.068 6.692 1.00 87.94 86 LEU A CA 1
ATOM 668 C C . LEU A 1 86 ? -11.590 -0.815 6.084 1.00 87.94 86 LEU A C 1
ATOM 670 O O . LEU A 1 86 ? -10.526 -0.916 6.696 1.00 87.94 86 LEU A O 1
ATOM 674 N N . VAL A 1 87 ? -11.752 -1.277 4.846 1.00 91.31 87 VAL A N 1
ATOM 675 C CA . VAL A 1 87 ? -10.712 -1.913 4.035 1.00 91.31 87 VAL A CA 1
ATOM 676 C C . VAL A 1 87 ? -10.483 -1.089 2.771 1.00 91.31 87 VAL A C 1
ATOM 678 O O . VAL A 1 87 ? -11.430 -0.731 2.073 1.00 91.31 87 VAL A O 1
ATOM 681 N N . VAL A 1 88 ? -9.224 -0.790 2.463 1.00 93.88 88 VAL A N 1
ATOM 682 C CA . VAL A 1 88 ? -8.813 -0.055 1.263 1.00 93.88 88 VAL A CA 1
ATOM 683 C C . VAL A 1 88 ? -7.832 -0.908 0.473 1.00 93.88 88 VAL A C 1
ATOM 685 O O . VA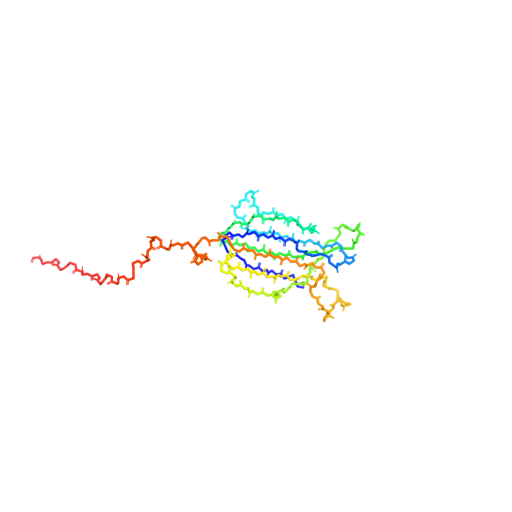L A 1 88 ? -6.880 -1.441 1.038 1.00 93.88 88 VAL A O 1
ATOM 688 N N . THR A 1 89 ? -8.040 -1.009 -0.834 1.00 96.00 89 THR A N 1
ATOM 689 C CA . THR A 1 89 ? -7.118 -1.689 -1.748 1.00 96.00 89 THR A CA 1
ATOM 690 C C . THR A 1 89 ? -6.422 -0.645 -2.607 1.00 96.00 89 THR A C 1
ATOM 692 O O . THR A 1 89 ? -7.076 0.183 -3.249 1.00 96.00 89 THR A O 1
ATOM 695 N N . VAL A 1 90 ? -5.093 -0.679 -2.631 1.00 96.19 90 VAL A N 1
ATOM 696 C CA . VAL A 1 90 ? -4.261 0.226 -3.431 1.00 96.19 90 VAL A CA 1
ATOM 697 C C . VAL A 1 90 ? -3.409 -0.602 -4.376 1.00 96.19 90 VAL A C 1
ATOM 699 O O . VAL A 1 90 ? -2.832 -1.610 -3.977 1.00 96.19 90 VAL A O 1
ATOM 702 N N . GLY A 1 91 ? -3.345 -0.160 -5.625 1.00 95.88 91 GLY A N 1
ATOM 703 C CA . GLY A 1 91 ? -2.466 -0.706 -6.643 1.00 95.88 91 GLY A CA 1
ATOM 704 C C . GLY A 1 91 ? -1.359 0.283 -6.984 1.00 95.88 91 GLY A C 1
ATOM 705 O O . GLY A 1 91 ? -1.590 1.495 -6.977 1.00 95.88 91 GLY A O 1
ATOM 706 N N . ALA A 1 92 ? -0.180 -0.224 -7.318 1.00 94.88 92 ALA A N 1
ATOM 707 C CA . ALA A 1 92 ? 0.955 0.557 -7.784 1.00 94.88 92 ALA A CA 1
ATOM 708 C C . ALA A 1 92 ? 1.541 -0.042 -9.064 1.00 94.88 92 ALA A C 1
ATOM 710 O O . ALA A 1 92 ? 1.445 -1.249 -9.286 1.00 94.88 92 ALA A O 1
ATOM 711 N N . ARG A 1 93 ? 2.155 0.810 -9.892 1.00 94.25 93 ARG A N 1
ATOM 712 C CA . ARG A 1 93 ? 2.905 0.431 -11.096 1.00 94.25 93 ARG A CA 1
ATOM 713 C C . ARG A 1 93 ? 4.131 1.332 -11.301 1.00 94.25 93 ARG A C 1
ATOM 715 O O . ARG A 1 93 ? 4.112 2.475 -10.841 1.00 94.25 93 ARG A O 1
ATOM 722 N N . PRO A 1 94 ? 5.155 0.873 -12.038 1.00 93.12 94 PRO A N 1
ATOM 723 C CA . PRO A 1 94 ? 6.275 1.717 -12.449 1.00 93.12 94 PRO A CA 1
ATOM 724 C C . PRO A 1 94 ? 5.815 2.954 -13.232 1.00 93.12 94 PRO A C 1
ATOM 726 O O . PRO A 1 94 ? 4.916 2.851 -14.067 1.00 93.12 94 PRO A O 1
ATOM 729 N N . ASP A 1 95 ? 6.461 4.103 -13.024 1.00 91.88 95 ASP A N 1
ATOM 730 C CA . ASP A 1 95 ? 6.183 5.358 -13.750 1.00 91.88 95 ASP A CA 1
ATOM 731 C C . ASP A 1 95 ? 6.822 5.407 -15.154 1.00 91.88 95 ASP A C 1
ATOM 733 O O . ASP A 1 95 ? 7.341 6.421 -15.620 1.00 91.88 95 ASP A O 1
ATOM 737 N N . LEU A 1 96 ? 6.787 4.281 -15.864 1.00 91.12 96 LEU A N 1
ATOM 738 C CA . LEU A 1 96 ? 7.365 4.158 -17.195 1.00 91.12 96 LEU A CA 1
ATOM 739 C C . LEU A 1 96 ? 6.353 4.560 -18.278 1.00 91.12 96 LEU A C 1
ATOM 741 O O . LEU A 1 96 ? 5.193 4.149 -18.208 1.00 91.12 96 LEU A O 1
ATOM 745 N N . PRO A 1 97 ? 6.784 5.242 -19.360 1.00 89.19 97 PRO A N 1
ATOM 746 C CA . PRO A 1 97 ? 5.909 5.549 -20.494 1.00 89.19 97 PRO A CA 1
ATOM 747 C C . PRO A 1 97 ? 5.233 4.310 -21.100 1.00 89.19 97 PRO A C 1
ATOM 749 O O . PRO A 1 97 ? 4.105 4.390 -21.571 1.00 89.19 97 PRO A O 1
ATOM 752 N N . THR A 1 98 ? 5.902 3.153 -21.059 1.00 89.94 98 THR A N 1
ATOM 753 C CA . THR A 1 98 ? 5.366 1.870 -21.545 1.00 89.94 98 THR A CA 1
ATOM 754 C C . THR A 1 98 ? 4.267 1.290 -20.660 1.00 89.94 98 THR A C 1
ATOM 756 O O . THR A 1 98 ? 3.509 0.440 -21.119 1.00 89.94 98 THR A O 1
ATOM 759 N N . GLU A 1 99 ? 4.180 1.724 -19.403 1.00 88.62 99 GLU A N 1
ATOM 760 C CA . GLU A 1 99 ? 3.159 1.297 -18.443 1.00 88.62 99 GLU A CA 1
ATOM 761 C C . GLU A 1 99 ? 1.987 2.285 -18.370 1.00 88.62 99 GLU A C 1
ATOM 763 O O . GLU A 1 99 ? 0.964 1.987 -17.751 1.00 88.62 99 GLU A O 1
ATOM 768 N N . ALA A 1 100 ? 2.088 3.438 -19.039 1.00 85.50 100 ALA A N 1
ATOM 769 C CA . ALA A 1 100 ? 1.032 4.437 -19.077 1.00 85.50 100 ALA A CA 1
ATOM 770 C C . ALA A 1 100 ? -0.273 3.845 -19.641 1.00 85.50 100 ALA A C 1
ATOM 772 O O . ALA A 1 100 ? -0.303 3.212 -20.694 1.00 85.50 100 ALA A O 1
ATOM 773 N N . GLY A 1 101 ? -1.375 4.052 -18.919 1.00 83.06 101 GLY A N 1
ATOM 774 C CA . GLY A 1 101 ? -2.703 3.551 -19.296 1.00 83.06 101 GLY A CA 1
ATOM 775 C C . GLY A 1 101 ? -2.982 2.076 -18.970 1.00 83.06 101 GLY A C 1
ATOM 776 O O . GLY A 1 101 ? -4.123 1.649 -19.120 1.00 83.06 101 GLY A O 1
ATOM 777 N N . LYS A 1 102 ? -2.003 1.313 -18.467 1.00 89.25 102 LYS A N 1
ATOM 778 C CA . LYS A 1 102 ? -2.220 -0.065 -17.986 1.00 89.25 102 LYS A CA 1
ATOM 779 C C . LYS A 1 102 ? -2.892 -0.131 -16.603 1.00 89.25 102 LYS A C 1
ATOM 781 O O . LYS A 1 102 ? -3.162 0.896 -15.975 1.00 89.25 102 LYS A O 1
ATOM 786 N N . SER A 1 103 ? -3.176 -1.340 -16.127 1.00 91.62 103 SER A N 1
ATOM 787 C CA . SER A 1 103 ? -3.640 -1.604 -14.761 1.00 91.62 103 SER A CA 1
ATOM 788 C C . SER A 1 103 ? -2.567 -1.281 -13.706 1.00 91.62 103 SER A C 1
ATOM 790 O O . SER A 1 103 ? -1.396 -1.064 -14.010 1.00 91.62 103 SER A O 1
ATOM 792 N N . TYR A 1 104 ? -2.994 -1.204 -12.442 1.00 94.06 104 TYR A N 1
ATOM 793 C CA . TYR A 1 104 ? -2.138 -0.971 -11.267 1.00 94.06 104 TYR A CA 1
ATOM 794 C C . TYR A 1 104 ? -1.957 -2.269 -10.451 1.00 94.06 104 TYR A C 1
ATOM 796 O O . TYR A 1 104 ? -2.032 -2.265 -9.227 1.00 94.06 104 TYR A O 1
ATOM 804 N N . ASP A 1 105 ? -1.801 -3.405 -11.126 1.00 93.81 105 ASP A N 1
ATOM 805 C CA . ASP A 1 105 ? -1.704 -4.754 -10.539 1.00 93.81 105 ASP A CA 1
ATOM 806 C C . ASP A 1 105 ? -0.256 -5.225 -10.294 1.00 93.81 105 ASP A C 1
ATOM 808 O O . ASP A 1 105 ? -0.029 -6.275 -9.685 1.00 93.81 105 ASP A O 1
ATOM 812 N N . HIS A 1 106 ? 0.729 -4.418 -10.695 1.00 92.94 106 HIS A N 1
ATOM 813 C CA . HIS A 1 106 ? 2.154 -4.699 -10.522 1.00 92.94 106 HIS A CA 1
ATOM 814 C C . HIS A 1 106 ? 2.542 -4.881 -9.047 1.00 92.94 106 HIS A C 1
ATOM 816 O O . HIS A 1 106 ? 3.353 -5.754 -8.730 1.00 92.94 106 HIS A O 1
ATOM 822 N N . LEU A 1 107 ? 1.934 -4.111 -8.142 1.00 94.00 107 LEU A N 1
ATOM 823 C CA . LEU A 1 107 ? 1.907 -4.385 -6.706 1.00 94.00 107 LEU A CA 1
ATOM 824 C C . LEU A 1 107 ? 0.537 -3.988 -6.154 1.00 94.00 107 LEU A C 1
ATOM 826 O O . LEU A 1 107 ? 0.113 -2.848 -6.327 1.00 94.00 107 LEU A O 1
ATOM 830 N N . VAL A 1 108 ? -0.139 -4.905 -5.466 1.00 96.25 108 VAL A N 1
ATOM 831 C CA . VAL A 1 108 ? -1.440 -4.650 -4.836 1.00 96.25 108 VAL A CA 1
ATOM 832 C C . VAL A 1 108 ? -1.326 -4.871 -3.343 1.00 96.25 108 VAL A C 1
ATOM 834 O O . VAL A 1 108 ? -0.856 -5.917 -2.889 1.00 96.25 108 VAL A O 1
ATOM 837 N N . ILE A 1 109 ? -1.799 -3.893 -2.580 1.00 95.12 109 ILE A N 1
ATOM 838 C CA . ILE A 1 109 ? -1.829 -3.941 -1.124 1.00 95.12 109 ILE A CA 1
ATOM 839 C C . ILE A 1 109 ? -3.255 -3.803 -0.610 1.00 95.12 109 ILE A C 1
ATOM 841 O O . ILE A 1 109 ? -4.096 -3.125 -1.207 1.00 95.12 109 ILE A O 1
ATOM 845 N N . ARG A 1 110 ? -3.499 -4.411 0.546 1.00 95.44 110 ARG A N 1
ATOM 846 C CA . ARG A 1 110 ? -4.718 -4.253 1.325 1.00 95.44 110 ARG A CA 1
ATOM 847 C C . ARG A 1 110 ? -4.389 -3.570 2.633 1.00 95.44 110 ARG A C 1
ATOM 849 O O . ARG A 1 110 ? -3.568 -4.062 3.397 1.00 95.44 110 ARG A O 1
ATOM 856 N N . LEU A 1 111 ? -5.085 -2.478 2.905 1.00 93.56 111 LEU A N 1
ATOM 857 C CA . LEU A 1 111 ? -5.050 -1.789 4.180 1.00 93.56 111 LEU A CA 1
ATOM 858 C C . LEU A 1 111 ? -6.351 -2.077 4.923 1.00 93.56 111 LEU A C 1
ATOM 860 O O . LEU A 1 111 ? -7.433 -1.866 4.378 1.00 93.56 111 LEU A O 1
ATOM 864 N N . ARG A 1 112 ? -6.262 -2.547 6.166 1.00 92.81 112 ARG A N 1
ATOM 865 C CA . ARG A 1 112 ? -7.415 -2.756 7.049 1.00 92.81 112 ARG A CA 1
ATOM 866 C C . ARG A 1 112 ? -7.298 -1.855 8.264 1.00 92.81 112 ARG A C 1
ATOM 868 O O . ARG A 1 112 ? -6.355 -2.000 9.039 1.00 92.81 112 ARG A O 1
ATOM 875 N N . ASN A 1 113 ? -8.272 -0.974 8.452 1.00 89.81 113 ASN A N 1
ATOM 876 C CA . ASN A 1 113 ? -8.332 -0.118 9.623 1.00 89.81 113 ASN A CA 1
ATOM 877 C C . ASN A 1 113 ? -8.605 -0.963 10.875 1.00 89.81 113 ASN A C 1
ATOM 879 O O . ASN A 1 113 ? -9.404 -1.901 10.863 1.00 89.81 113 ASN A O 1
ATOM 883 N N . LYS A 1 114 ? -7.902 -0.638 11.953 1.00 86.31 114 LYS A N 1
ATOM 884 C CA . LYS A 1 114 ? -7.954 -1.336 13.236 1.00 86.31 114 LYS A CA 1
ATOM 885 C C . LYS A 1 114 ? -8.574 -0.514 14.344 1.00 86.31 114 LYS A C 1
ATOM 887 O O . LYS A 1 114 ? -8.570 -0.978 15.484 1.00 86.31 114 LYS A O 1
ATOM 892 N N . GLU A 1 115 ? -9.109 0.666 14.040 1.00 76.50 115 GLU A N 1
ATOM 893 C CA . GLU A 1 115 ? -9.747 1.450 15.077 1.00 76.50 115 GLU A CA 1
ATOM 894 C C . GLU A 1 115 ? -11.080 0.842 15.501 1.00 76.50 115 GLU A C 1
ATOM 896 O O . GLU A 1 115 ? -11.987 0.679 14.682 1.00 76.50 115 GLU A O 1
ATOM 901 N N . PRO A 1 116 ? -11.222 0.521 16.799 1.00 63.03 116 PRO A N 1
ATOM 902 C CA . PRO A 1 116 ? -12.387 -0.188 17.303 1.00 63.03 116 PRO A CA 1
ATOM 903 C C . PRO A 1 116 ? -13.672 0.639 17.176 1.00 63.03 116 PRO A C 1
ATOM 905 O O . PRO A 1 116 ? -14.747 0.071 17.041 1.00 63.03 116 PRO A O 1
ATOM 908 N N . LEU A 1 117 ? -13.569 1.972 17.149 1.00 63.59 117 LEU A N 1
ATOM 909 C CA . LEU A 1 117 ? -14.709 2.872 16.932 1.00 63.59 117 LEU A CA 1
ATOM 910 C C . LEU A 1 117 ? -15.284 2.789 15.507 1.00 63.59 117 LEU A C 1
ATOM 912 O O . LEU A 1 117 ? -16.421 3.190 15.283 1.00 63.59 117 LEU A O 1
ATOM 916 N N . LEU A 1 118 ? -14.512 2.259 14.554 1.00 59.19 118 LEU A N 1
ATOM 917 C CA . LEU A 1 118 ? -14.941 1.961 13.185 1.00 59.19 118 LEU A CA 1
ATOM 918 C C . LEU A 1 118 ? -15.249 0.465 13.007 1.00 59.19 118 LEU A C 1
ATOM 920 O O . LEU A 1 118 ? -15.298 -0.041 11.888 1.00 59.19 118 LEU A O 1
ATOM 924 N N . ASN A 1 119 ? -15.433 -0.275 14.102 1.00 57.38 119 ASN A N 1
ATOM 925 C CA . ASN A 1 119 ? -15.954 -1.630 14.056 1.00 57.38 119 ASN A CA 1
ATOM 926 C C . ASN A 1 119 ? -17.440 -1.595 14.454 1.00 57.38 119 ASN A C 1
ATOM 928 O O . ASN A 1 119 ? -17.742 -1.324 15.617 1.00 57.38 119 ASN A O 1
ATOM 932 N N . PRO A 1 120 ? -18.378 -1.896 13.536 1.00 52.41 120 PRO A N 1
ATOM 933 C CA . PRO A 1 120 ? -19.809 -1.838 13.834 1.00 52.41 120 PRO A CA 1
ATOM 934 C C . PRO A 1 120 ? -20.261 -2.863 14.890 1.00 52.41 120 PRO A C 1
ATOM 936 O O . PRO A 1 120 ? -21.374 -2.754 15.396 1.00 52.41 120 PRO A O 1
ATOM 939 N N . PHE A 1 121 ? -19.423 -3.849 15.232 1.00 53.38 121 PHE A N 1
ATOM 940 C CA . PHE A 1 121 ? -19.718 -4.862 16.248 1.00 53.38 121 PHE A CA 1
ATOM 941 C C . PHE A 1 121 ? -19.180 -4.539 17.643 1.00 53.38 121 PHE A C 1
ATOM 943 O O . PHE A 1 121 ? -19.435 -5.304 18.572 1.00 53.38 121 PHE A O 1
ATOM 950 N N . ILE A 1 122 ? -18.440 -3.443 17.820 1.00 54.91 122 ILE A N 1
ATOM 951 C CA . ILE A 1 122 ? -18.019 -3.007 19.153 1.00 54.91 122 ILE A CA 1
ATOM 952 C C . ILE A 1 122 ? -19.111 -2.076 19.685 1.00 54.91 122 ILE A C 1
ATOM 954 O O . ILE A 1 122 ? -19.332 -1.016 19.096 1.00 54.91 122 ILE A O 1
ATOM 958 N N . PRO A 1 123 ? -19.819 -2.444 20.772 1.00 52.44 123 PRO A N 1
ATOM 959 C CA . PRO A 1 123 ? -20.800 -1.555 21.372 1.00 52.44 123 PRO A CA 1
ATOM 960 C C . PRO A 1 123 ? -20.116 -0.237 21.726 1.00 52.44 123 PRO A C 1
ATOM 962 O O . PRO A 1 123 ? -19.095 -0.232 22.416 1.00 52.44 123 PRO A O 1
ATOM 965 N N . ILE A 1 124 ? -20.675 0.882 21.268 1.00 57.16 124 ILE A N 1
ATOM 966 C CA . ILE A 1 124 ? -20.269 2.202 21.746 1.00 57.16 124 ILE A CA 1
ATOM 967 C C . ILE A 1 124 ? -20.691 2.265 23.219 1.00 57.16 124 ILE A C 1
ATOM 969 O O . ILE A 1 124 ? -21.855 2.500 23.531 1.00 57.16 124 ILE A O 1
ATOM 973 N N . THR A 1 125 ? -19.762 1.974 24.131 1.00 58.09 125 THR A N 1
ATOM 974 C CA . THR A 1 125 ? -20.028 1.946 25.580 1.00 58.09 125 THR A CA 1
ATOM 975 C C . THR A 1 125 ? -20.122 3.348 26.178 1.00 58.09 125 THR A C 1
ATOM 977 O O . THR A 1 125 ? -20.761 3.539 27.209 1.00 58.09 125 THR A O 1
ATOM 980 N N . THR A 1 126 ? -19.543 4.342 25.507 1.00 55.38 126 THR A N 1
ATOM 981 C CA . THR A 1 126 ? -19.654 5.766 25.826 1.00 55.38 126 THR A CA 1
ATOM 982 C C . THR A 1 126 ? -20.304 6.494 24.661 1.00 55.38 126 THR A C 1
ATOM 984 O O . THR A 1 126 ? -19.647 6.895 23.701 1.00 55.38 126 THR A O 1
ATOM 987 N N . ILE A 1 127 ? -21.623 6.660 24.735 1.00 56.03 127 ILE A N 1
ATOM 988 C CA . ILE A 1 127 ? -22.353 7.529 23.811 1.00 56.03 127 ILE A CA 1
ATOM 989 C C . ILE A 1 127 ? -21.825 8.957 24.030 1.00 56.03 127 ILE A C 1
ATOM 991 O O . ILE A 1 127 ? -21.815 9.410 25.178 1.00 56.03 127 ILE A O 1
ATOM 995 N N . PRO A 1 128 ? -21.367 9.671 22.983 1.00 57.22 128 PRO A N 1
ATOM 996 C CA . PRO A 1 128 ? -21.017 11.077 23.119 1.00 57.22 128 PRO A CA 1
ATOM 997 C C . PRO A 1 128 ? -22.220 11.847 23.674 1.00 57.22 128 PRO A C 1
ATOM 999 O O . PRO A 1 128 ? -23.328 11.736 23.148 1.00 57.22 128 PRO A O 1
ATOM 1002 N N . ASP A 1 129 ? -22.018 12.607 24.748 1.00 65.12 129 ASP A N 1
ATOM 1003 C CA . ASP A 1 129 ? -23.060 13.477 25.286 1.00 65.12 129 ASP A CA 1
ATOM 1004 C C . ASP A 1 129 ? -23.276 14.648 24.312 1.00 65.12 129 ASP A C 1
ATOM 1006 O O . ASP A 1 129 ? -22.486 15.589 24.260 1.00 65.12 129 ASP A O 1
ATOM 1010 N N . PHE A 1 130 ? -24.336 14.570 23.503 1.00 60.81 130 PHE A N 1
ATOM 1011 C CA . PHE A 1 130 ? -24.758 15.644 22.595 1.00 60.81 130 PHE A CA 1
ATOM 1012 C C . PHE A 1 130 ? -25.606 16.713 23.299 1.00 60.81 130 PHE A C 1
ATOM 1014 O O . PHE A 1 130 ? -26.185 17.583 22.643 1.00 60.81 130 PHE A O 1
ATOM 1021 N N . THR A 1 131 ? -25.710 16.673 24.630 1.00 69.00 131 THR A N 1
ATOM 1022 C CA . THR A 1 131 ? -26.477 17.666 25.375 1.00 69.00 131 THR A CA 1
ATOM 1023 C C . THR A 1 131 ? -25.742 19.002 25.346 1.00 69.00 131 THR A C 1
ATOM 1025 O O . THR A 1 131 ? -24.744 19.221 26.034 1.00 69.00 131 THR A O 1
ATOM 1028 N N . TYR A 1 132 ? -26.262 19.938 24.552 1.00 48.91 132 TYR A N 1
ATOM 1029 C CA . TYR A 1 132 ? -25.833 21.330 24.567 1.00 48.91 132 TYR A CA 1
ATOM 1030 C C . TYR A 1 132 ? -26.105 21.928 25.953 1.00 48.91 132 TYR A C 1
ATOM 1032 O O . TYR A 1 132 ? -27.239 22.270 26.296 1.00 48.91 132 TYR A O 1
ATOM 1040 N N . ARG A 1 133 ? -25.064 22.066 26.779 1.00 62.44 133 ARG A N 1
ATOM 1041 C CA . ARG A 1 133 ? -25.164 22.811 28.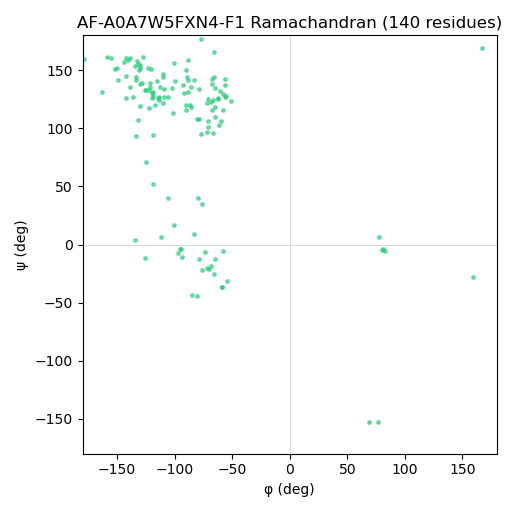036 1.00 62.44 133 ARG A CA 1
ATOM 1042 C C . ARG A 1 133 ? -25.134 24.298 27.704 1.00 62.44 133 ARG A C 1
ATOM 1044 O O . ARG A 1 133 ? -24.067 24.886 27.550 1.00 62.44 133 ARG A O 1
ATOM 1051 N N . ARG A 1 134 ? -26.312 24.917 27.585 1.00 56.78 134 ARG A N 1
ATOM 1052 C CA . ARG A 1 134 ? -26.432 26.380 27.536 1.00 56.78 134 ARG A CA 1
ATOM 1053 C C . ARG A 1 134 ? -25.852 26.930 28.841 1.00 56.78 134 ARG A C 1
ATOM 1055 O O . ARG A 1 134 ? -26.461 26.769 29.893 1.00 56.78 134 ARG A O 1
ATOM 1062 N N . GLY A 1 135 ? -24.663 27.527 28.779 1.00 58.62 135 GLY A N 1
ATOM 1063 C CA . GLY A 1 135 ? -24.020 28.124 29.945 1.00 58.62 135 GLY A CA 1
ATOM 1064 C C . GLY A 1 135 ? -24.922 29.196 30.553 1.00 58.62 135 GLY A C 1
ATOM 1065 O O . GLY A 1 135 ? -25.218 30.202 29.911 1.00 58.62 135 GLY A O 1
ATOM 1066 N N . THR A 1 136 ? -25.386 28.983 31.780 1.00 51.75 136 THR A N 1
ATOM 1067 C CA . THR A 1 136 ? -25.987 30.046 32.584 1.00 51.75 136 THR A CA 1
ATOM 1068 C C . THR A 1 136 ? -24.852 30.875 33.167 1.00 51.75 136 THR A C 1
ATOM 1070 O O . THR A 1 136 ? -24.128 30.405 34.044 1.00 51.75 136 THR A O 1
ATOM 1073 N N . ILE A 1 137 ? -24.675 32.095 32.662 1.00 58.22 137 ILE A N 1
ATOM 1074 C CA . ILE A 1 137 ? -23.778 33.085 33.266 1.00 58.22 137 ILE A CA 1
ATOM 1075 C C . ILE A 1 137 ? -24.323 33.391 34.673 1.00 58.22 137 ILE A C 1
ATOM 1077 O O . ILE A 1 137 ? -25.500 33.747 34.785 1.00 58.22 137 ILE A O 1
ATOM 1081 N N . PRO A 1 138 ? -23.531 33.262 35.753 1.00 50.28 138 PRO A N 1
ATOM 1082 C CA . PRO A 1 138 ? -23.974 33.667 37.078 1.00 50.28 138 PRO A CA 1
ATOM 1083 C C . PRO A 1 138 ? -24.128 35.190 37.103 1.00 50.28 138 PRO A C 1
ATOM 1085 O O . PRO A 1 138 ? -23.151 35.925 36.960 1.00 50.28 138 PRO A O 1
ATOM 1088 N N . HIS A 1 139 ? -25.351 35.685 37.292 1.00 50.97 139 HIS A N 1
ATOM 1089 C CA . HIS A 1 139 ? -25.554 37.081 37.661 1.00 50.97 139 HIS A CA 1
ATOM 1090 C C . HIS A 1 139 ? -25.114 37.264 39.117 1.00 50.97 139 HIS A C 1
ATOM 1092 O O . HIS A 1 139 ? -25.882 37.003 40.041 1.00 50.97 139 HIS A O 1
ATOM 1098 N N . HIS A 1 140 ? -23.882 37.729 39.324 1.00 46.44 140 HIS A N 1
ATOM 1099 C CA . HIS A 1 140 ? -23.509 38.366 40.583 1.00 46.44 140 HIS A CA 1
ATOM 1100 C C . HIS A 1 140 ? -24.329 39.653 40.721 1.00 46.44 140 HIS A C 1
ATOM 1102 O O . HIS A 1 140 ? -24.132 40.604 39.965 1.00 46.44 140 HIS A O 1
ATOM 1108 N N . ARG A 1 141 ? -25.280 39.672 41.659 1.00 48.38 141 ARG A N 1
ATOM 1109 C CA . ARG A 1 141 ? -25.844 40.922 42.175 1.00 48.38 141 ARG A CA 1
ATOM 1110 C C . ARG A 1 141 ? -24.953 41.385 43.325 1.00 48.38 141 ARG A C 1
ATOM 1112 O O . ARG A 1 141 ? -24.749 40.626 44.271 1.00 48.38 141 ARG A O 1
ATOM 1119 N N . SER A 1 142 ? -24.391 42.579 43.161 1.00 55.06 142 SER A N 1
ATOM 1120 C CA . SER A 1 142 ? -23.800 43.415 44.211 1.00 55.06 142 SER A CA 1
ATOM 1121 C C . SER A 1 142 ? -24.855 43.890 45.198 1.00 55.06 142 SER A C 1
ATOM 1123 O O . SER A 1 142 ? -25.969 44.191 44.705 1.00 55.06 142 SER A O 1
#

Secondary structure (DSSP, 8-state):
-PPPEEEEEEEEEEEEEE--SSEEEEEEE--SSTTT-EEE-STT-EEEEEEEEEEEEEEEE-TT-S--EEEEEEEEEEE--TTT-SEEEEEEEE--GGGTTS-S-SEEEEEEE--GGG-TTS--SS----------------

Sequence (142 aa):
MFTLINFYGKWDIEILSKQSPYDIQLEVRGSGGLIGGGVYGQVGSLAHVNGPDWHISFEWSKPGAFLWHACEAKKLEAAYPTDKGLVVTVGARPDLPTEAGKSYDHLVIRLRNKEPLLNPFIPITTIPDFTYRRGTIPHHRS

Radius of gyration: 21.08 Å; Cα contacts (8 Å, |Δi|>4): 323; chains: 1; bounding box: 47×55×66 Å

Solvent-accessible surface area (backbone atoms only — not comparable to full-atom values): 8092 Å² total; per-residue (Å²): 126,72,43,76,51,78,48,68,47,38,31,41,37,34,30,72,39,69,65,46,95,46,45,48,33,40,36,35,44,64,30,78,44,102,55,34,61,53,78,51,65,50,67,74,44,75,46,53,32,40,24,93,47,26,34,38,38,42,35,25,25,56,75,94,52,90,62,74,41,54,12,40,61,45,79,74,46,76,49,69,50,70,96,54,17,47,34,38,32,38,18,25,30,62,71,43,82,91,48,62,92,58,79,41,56,29,33,26,36,40,37,31,43,62,49,61,91,57,26,85,80,51,78,76,86,72,70,80,82,80,74,80,76,78,80,78,78,80,80,81,79,131

Foldseek 3Di:
DWDKDKDAAKKKKFWADAPAQWQKWKAKDDFPDPFTGDIGRDHGDIGIGGDRMIIIWMWIDHVPDPDIDGWDKDWPDWDQDLQFFIKTKMFTDHPDPVCPPHDRRNIIMMMTHDDVVRRPPPPPPDDPPPDPPPDDDDPDDD

Organism: NCBI:txid1715466